Protein AF-A0A9X0A5W6-F1 (afdb_monomer_lite)

Foldseek 3Di:
DDDDPPVPDDPVRVVVCLVVVDDDDDDPPDDPVVVVLVSLCSDPDNVSRDDPVRVD

InterPro domains:
  IPR001245 Serine-threonine/tyrosine-protein kinase, catalytic domain [PF07714] (2-55)
  IPR011009 Protein kinase-like domain superfamily [SSF56112] (2-55)
  IPR050122 Receptor Tyrosine Kinase [PTHR24416] (1-53)

Secondary structure (DSSP, 8-state):
-PPPSSTTS-HHHHHHHHTTT--PPPPTT--HHHHHHHHHHT-SSGGGSPPGGG--

Sequence (56 aa):
MGGVPYPTLTNAELCKLLKTGYRMERPDMCCDEVYELMTECWSEEPCTRPSFHAVD

Organism: NCBI:txid174260

Structure (mmCIF, N/CA/C/O backbone):
data_AF-A0A9X0A5W6-F1
#
_entry.id   AF-A0A9X0A5W6-F1
#
loop_
_atom_site.group_PDB
_atom_site.id
_atom_site.type_symbol
_atom_site.label_atom_id
_atom_site.label_alt_id
_atom_site.label_comp_id
_atom_site.label_asym_id
_atom_site.label_entity_id
_atom_site.label_seq_id
_atom_site.pdbx_PDB_ins_code
_atom_site.Cartn_x
_atom_site.Cartn_y
_atom_site.Cartn_z
_atom_site.occupancy
_atom_site.B_iso_or_equiv
_atom_site.auth_seq_id
_atom_site.auth_comp_id
_atom_site.auth_asym_id
_atom_site.auth_atom_id
_atom_site.pdbx_PDB_model_num
ATOM 1 N N . MET A 1 1 ? 9.739 -11.335 -11.713 1.00 57.81 1 MET A N 1
ATOM 2 C CA . MET A 1 1 ? 10.475 -10.055 -11.577 1.00 57.81 1 MET A CA 1
ATOM 3 C C . MET A 1 1 ? 9.850 -9.274 -10.436 1.00 57.81 1 MET A C 1
ATOM 5 O O . MET A 1 1 ? 8.635 -9.317 -10.317 1.00 57.81 1 MET A O 1
ATOM 9 N N . GLY A 1 2 ? 10.653 -8.616 -9.598 1.00 81.62 2 GLY A N 1
ATOM 10 C CA . GLY A 1 2 ? 10.151 -7.700 -8.568 1.00 81.62 2 GLY A CA 1
ATOM 11 C C . GLY A 1 2 ? 10.004 -6.290 -9.139 1.00 81.62 2 GLY A C 1
ATOM 12 O O . GLY A 1 2 ? 10.924 -5.809 -9.797 1.00 81.62 2 GLY A O 1
ATOM 13 N N . GLY A 1 3 ? 8.848 -5.660 -8.927 1.00 85.88 3 GLY A N 1
ATOM 14 C CA . GLY A 1 3 ? 8.588 -4.268 -9.300 1.00 85.88 3 GLY A CA 1
ATOM 15 C C . GLY A 1 3 ? 8.812 -3.309 -8.131 1.00 85.88 3 GLY A C 1
ATOM 16 O O . GLY A 1 3 ? 8.801 -3.720 -6.971 1.00 85.88 3 GLY A O 1
ATOM 17 N N . VAL A 1 4 ? 8.998 -2.023 -8.436 1.00 91.25 4 VAL A N 1
ATOM 18 C CA . VAL A 1 4 ? 9.023 -0.962 -7.418 1.00 91.25 4 VAL A CA 1
ATOM 19 C C . VAL A 1 4 ? 7.580 -0.611 -7.040 1.00 91.25 4 VAL A C 1
ATOM 21 O O . VAL A 1 4 ? 6.795 -0.305 -7.940 1.00 91.25 4 VAL A O 1
ATOM 24 N N . PRO A 1 5 ? 7.204 -0.630 -5.748 1.00 93.12 5 PRO A N 1
ATOM 25 C CA . PRO A 1 5 ? 5.873 -0.214 -5.330 1.00 93.12 5 PRO A CA 1
ATOM 26 C C . PRO A 1 5 ? 5.609 1.264 -5.640 1.00 93.12 5 PRO A C 1
ATOM 28 O O . PRO A 1 5 ? 6.463 2.105 -5.375 1.00 93.12 5 PRO A O 1
ATOM 31 N N . TYR A 1 6 ? 4.413 1.579 -6.146 1.00 94.81 6 TYR A N 1
ATOM 32 C CA . TYR A 1 6 ? 3.940 2.942 -6.417 1.00 94.81 6 TYR A CA 1
ATOM 33 C C . TYR A 1 6 ? 4.947 3.799 -7.219 1.00 94.81 6 TYR A C 1
ATOM 35 O O . TYR A 1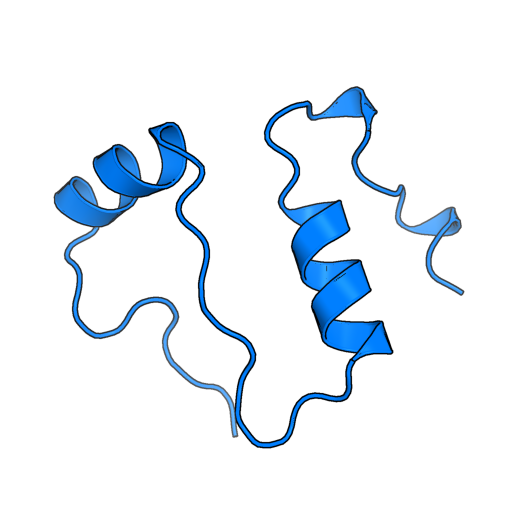 6 ? 5.332 4.877 -6.768 1.00 94.81 6 TYR A O 1
ATOM 43 N N . PRO A 1 7 ? 5.383 3.355 -8.415 1.00 93.75 7 PRO A N 1
ATOM 44 C CA . PRO A 1 7 ? 6.552 3.917 -9.104 1.00 93.75 7 PRO A CA 1
ATOM 45 C C . PRO A 1 7 ? 6.377 5.367 -9.586 1.00 93.75 7 PRO A C 1
ATOM 47 O O . PRO A 1 7 ? 7.350 6.008 -9.971 1.00 93.75 7 PRO A O 1
ATOM 50 N N . THR A 1 8 ? 5.148 5.884 -9.590 1.00 94.88 8 THR A N 1
ATOM 51 C CA . THR A 1 8 ? 4.800 7.231 -10.063 1.00 94.88 8 THR A CA 1
ATOM 52 C C . THR A 1 8 ? 4.645 8.255 -8.938 1.00 94.88 8 THR A C 1
ATOM 54 O O . THR A 1 8 ? 4.363 9.416 -9.225 1.00 94.88 8 THR A O 1
ATOM 57 N N . LEU A 1 9 ? 4.806 7.851 -7.673 1.00 96.62 9 LEU A N 1
ATOM 58 C CA . LEU A 1 9 ? 4.540 8.690 -6.504 1.00 96.62 9 LEU A CA 1
ATOM 59 C C . LEU A 1 9 ? 5.805 8.915 -5.678 1.00 96.62 9 LEU A C 1
ATOM 61 O O . LEU A 1 9 ? 6.589 7.997 -5.435 1.00 96.62 9 LEU A O 1
ATOM 65 N N . THR A 1 10 ? 5.973 10.131 -5.162 1.00 97.31 10 THR A N 1
ATOM 66 C CA . THR A 1 10 ? 6.960 10.387 -4.108 1.00 97.31 10 THR A CA 1
ATOM 67 C C . THR A 1 10 ? 6.474 9.841 -2.763 1.00 97.31 10 THR A C 1
ATOM 69 O O . THR A 1 10 ? 5.272 9.709 -2.521 1.00 97.31 10 THR A O 1
ATOM 72 N N . ASN A 1 11 ? 7.390 9.612 -1.815 1.00 96.00 11 ASN A N 1
ATOM 73 C CA . ASN A 1 11 ? 7.025 9.160 -0.464 1.00 96.00 11 ASN A CA 1
ATOM 74 C C . ASN A 1 11 ? 6.038 10.107 0.242 1.00 96.00 11 ASN A C 1
ATOM 76 O O . ASN A 1 11 ? 5.168 9.656 0.983 1.00 96.00 11 ASN A O 1
ATOM 80 N N . ALA A 1 12 ? 6.155 11.421 0.024 1.00 97.56 12 ALA A N 1
ATOM 81 C CA . ALA A 1 12 ? 5.276 12.404 0.655 1.00 97.56 12 ALA A CA 1
ATOM 82 C C . ALA A 1 12 ? 3.841 12.340 0.104 1.00 97.56 12 ALA A C 1
ATOM 84 O O . ALA A 1 12 ? 2.885 12.450 0.873 1.00 97.56 12 ALA A O 1
ATOM 85 N N . GLU A 1 13 ? 3.687 12.153 -1.207 1.00 97.94 13 GLU A N 1
ATOM 86 C CA . GLU A 1 13 ? 2.384 11.955 -1.854 1.00 97.94 13 GLU A CA 1
ATOM 87 C C . GLU A 1 13 ? 1.780 10.612 -1.452 1.00 97.94 13 GLU A C 1
ATOM 89 O O . GLU A 1 13 ? 0.621 10.559 -1.038 1.00 97.94 13 GLU A O 1
ATOM 94 N N . LEU A 1 14 ? 2.592 9.550 -1.470 1.00 97.31 14 LEU A N 1
ATOM 95 C CA . LEU A 1 14 ? 2.176 8.212 -1.068 1.00 97.31 14 LEU A CA 1
ATOM 96 C C . LEU A 1 14 ? 1.648 8.200 0.371 1.00 97.31 14 LEU A C 1
ATOM 98 O O . LEU A 1 14 ? 0.547 7.719 0.613 1.00 97.31 14 LEU A O 1
ATOM 102 N N . CYS A 1 15 ? 2.366 8.804 1.322 1.00 96.31 15 CYS A N 1
ATOM 103 C CA . CYS A 1 15 ? 1.916 8.906 2.713 1.00 96.31 15 CYS A CA 1
ATOM 104 C C . CYS A 1 15 ? 0.573 9.636 2.871 1.00 96.31 15 CYS A C 1
ATOM 106 O O . CYS A 1 15 ? -0.165 9.346 3.813 1.00 96.31 15 CYS A O 1
ATOM 108 N N . LYS A 1 16 ? 0.253 10.600 1.998 1.00 97.38 16 LYS A N 1
ATOM 109 C CA . LYS A 1 16 ? -1.053 11.278 2.012 1.00 97.38 16 LYS A CA 1
ATOM 110 C C . LYS A 1 16 ? -2.147 10.372 1.454 1.00 97.38 16 LYS A C 1
ATOM 112 O O . LYS A 1 16 ? -3.196 10.271 2.075 1.00 97.38 16 LYS A O 1
ATOM 117 N N . LEU A 1 17 ? -1.884 9.699 0.336 1.00 97.31 17 LEU A N 1
ATOM 118 C CA . LEU A 1 17 ? -2.837 8.807 -0.328 1.00 97.31 17 LEU A CA 1
ATOM 119 C C . LEU A 1 17 ? -3.143 7.555 0.502 1.00 97.31 17 LEU A C 1
ATOM 121 O O . LEU A 1 17 ? -4.303 7.180 0.641 1.00 97.31 17 LEU A O 1
ATOM 125 N N . LEU A 1 18 ? -2.137 6.938 1.128 1.00 96.00 18 LEU A N 1
ATOM 126 C CA . LEU A 1 18 ? -2.357 5.762 1.977 1.00 96.00 18 LEU A CA 1
ATOM 127 C C . LEU A 1 18 ? -3.353 6.056 3.110 1.00 96.00 18 LEU A C 1
ATOM 129 O O . LEU A 1 18 ? -4.181 5.208 3.414 1.00 96.00 18 LEU A O 1
ATOM 133 N N . LYS A 1 19 ? -3.337 7.275 3.670 1.00 94.19 19 LYS A N 1
ATOM 134 C CA . LYS A 1 19 ? -4.282 7.715 4.715 1.00 94.19 19 LYS A CA 1
ATOM 135 C C . LYS A 1 19 ? -5.718 7.907 4.222 1.00 94.19 19 LYS A C 1
ATOM 137 O O . LYS A 1 19 ? -6.616 8.032 5.047 1.00 94.19 19 LYS A O 1
ATOM 142 N N . THR A 1 20 ? -5.945 7.976 2.911 1.00 95.62 20 THR A N 1
ATOM 143 C CA . THR A 1 20 ? -7.294 8.033 2.329 1.00 95.62 20 THR A CA 1
ATOM 144 C C . THR A 1 20 ? -7.810 6.648 1.940 1.00 95.62 20 THR A C 1
ATOM 146 O O . THR A 1 20 ? -8.827 6.561 1.260 1.00 95.62 20 THR A O 1
ATOM 149 N N . GLY A 1 21 ? -7.096 5.575 2.300 1.00 94.25 21 GLY A N 1
ATOM 150 C CA . GLY A 1 21 ? -7.425 4.212 1.886 1.00 94.25 21 GLY A CA 1
ATOM 151 C C . GLY A 1 21 ? -6.921 3.833 0.493 1.00 94.25 21 GLY A C 1
ATOM 152 O O . GLY A 1 21 ? -7.213 2.734 0.031 1.00 94.25 21 GLY A O 1
ATOM 153 N N . TYR A 1 22 ? -6.153 4.692 -0.192 1.00 96.62 22 TYR A N 1
ATOM 154 C CA . TYR A 1 22 ? -5.579 4.326 -1.491 1.00 96.62 22 TYR A CA 1
ATOM 155 C C . TYR A 1 22 ? -4.624 3.141 -1.333 1.00 96.62 22 TYR A C 1
ATOM 157 O O . TYR A 1 22 ? -3.797 3.123 -0.416 1.00 96.62 22 TYR A O 1
ATOM 165 N N . ARG A 1 23 ? -4.715 2.173 -2.244 1.00 96.88 23 ARG A N 1
ATOM 166 C CA . ARG A 1 23 ? -3.823 1.015 -2.355 1.00 96.88 23 ARG A CA 1
ATOM 167 C C . ARG A 1 23 ? -3.538 0.738 -3.826 1.00 96.88 23 ARG A C 1
ATOM 169 O O . ARG A 1 23 ? -4.231 1.241 -4.705 1.00 96.88 23 ARG A O 1
ATOM 176 N N . MET A 1 24 ? -2.473 -0.011 -4.079 1.00 95.19 24 MET A N 1
ATOM 177 C CA . MET A 1 24 ? -2.076 -0.404 -5.426 1.00 95.19 24 MET A CA 1
ATOM 178 C C . MET A 1 24 ? -3.151 -1.283 -6.067 1.00 95.19 24 MET A C 1
ATOM 180 O O . MET A 1 24 ? -3.709 -2.143 -5.394 1.00 95.19 24 MET A O 1
ATOM 184 N N . GLU A 1 25 ? -3.395 -1.084 -7.360 1.00 94.69 25 GLU A N 1
ATOM 185 C CA . GLU A 1 25 ? -4.256 -1.961 -8.153 1.00 94.69 25 GLU A CA 1
ATOM 186 C C . GLU A 1 25 ? -3.651 -3.365 -8.304 1.00 94.69 25 GLU A C 1
ATOM 188 O O . GLU A 1 25 ? -2.443 -3.570 -8.146 1.00 94.69 25 GLU A O 1
ATOM 193 N N . ARG A 1 26 ? -4.496 -4.342 -8.643 1.00 94.56 26 ARG A N 1
ATOM 194 C CA . ARG A 1 26 ? -4.064 -5.720 -8.881 1.00 94.56 26 ARG A CA 1
ATOM 195 C C . ARG A 1 26 ? -3.076 -5.777 -10.056 1.00 94.56 26 ARG A C 1
ATOM 197 O O . ARG A 1 26 ? -3.431 -5.337 -11.147 1.00 94.56 26 ARG A O 1
ATOM 204 N N . PRO A 1 27 ? -1.878 -6.365 -9.888 1.00 92.50 27 PRO A N 1
ATOM 205 C CA . PRO A 1 27 ? -0.973 -6.605 -11.010 1.00 92.50 27 PRO A CA 1
ATOM 206 C C . PRO A 1 27 ? -1.584 -7.562 -12.048 1.00 92.50 27 PRO A C 1
ATOM 208 O O . PRO A 1 27 ? -2.264 -8.514 -11.674 1.00 92.50 27 PRO A O 1
ATOM 211 N N . ASP A 1 28 ? -1.264 -7.384 -13.334 1.00 90.44 28 ASP A N 1
ATOM 212 C CA . ASP A 1 28 ? -1.869 -8.137 -14.455 1.00 90.44 28 ASP A CA 1
ATOM 213 C C . ASP A 1 28 ? -1.804 -9.669 -14.324 1.00 90.44 28 ASP A C 1
ATOM 215 O O . ASP A 1 28 ? -2.694 -10.376 -14.786 1.00 90.44 28 ASP A O 1
ATOM 219 N N . MET A 1 29 ? -0.749 -10.188 -13.694 1.00 90.12 29 MET A N 1
ATOM 220 C CA . MET A 1 29 ? -0.496 -11.628 -13.539 1.00 90.12 29 MET A CA 1
ATOM 221 C C . MET A 1 29 ? -0.725 -12.122 -12.104 1.00 90.12 29 MET A C 1
ATOM 223 O O . MET A 1 29 ? -0.261 -13.202 -11.741 1.00 90.12 29 MET A O 1
ATOM 227 N N . CYS A 1 30 ? -1.380 -11.317 -11.268 1.00 93.00 30 CYS A N 1
ATOM 228 C CA . CYS A 1 30 ? -1.752 -11.708 -9.916 1.00 93.00 30 CYS A CA 1
ATOM 229 C C . CYS A 1 30 ? -3.132 -12.367 -9.939 1.00 93.00 30 CYS A C 1
ATOM 231 O O . CYS A 1 30 ? -4.075 -11.783 -10.474 1.00 93.00 30 CYS A O 1
ATOM 233 N N . CYS A 1 31 ? -3.256 -13.561 -9.352 1.00 95.88 31 CYS A N 1
ATOM 234 C CA . CYS A 1 31 ? -4.567 -14.171 -9.154 1.00 95.88 31 CYS A CA 1
ATOM 235 C C . CYS A 1 31 ? -5.371 -13.410 -8.094 1.00 95.88 31 CYS A C 1
ATOM 237 O O . CYS A 1 31 ? -4.811 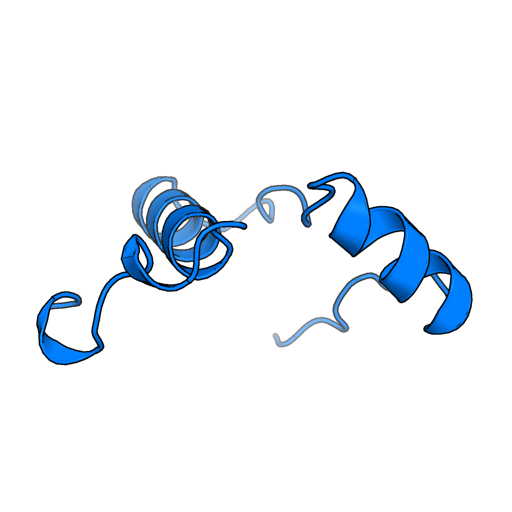-12.646 -7.295 1.00 95.88 31 CYS A O 1
ATOM 239 N N . ASP A 1 32 ? -6.685 -13.612 -8.122 1.00 95.75 32 ASP A N 1
ATOM 240 C CA . ASP A 1 32 ? -7.619 -12.893 -7.263 1.00 95.75 32 ASP A CA 1
ATOM 241 C C . ASP A 1 32 ? -7.386 -13.232 -5.793 1.00 95.75 32 ASP A C 1
ATOM 243 O O . ASP A 1 32 ? -7.306 -12.319 -4.982 1.00 95.75 32 ASP A O 1
ATOM 247 N N . GLU A 1 33 ? -7.117 -14.497 -5.465 1.00 95.62 33 GLU A N 1
ATOM 248 C CA . GLU A 1 33 ? -6.906 -14.951 -4.085 1.00 95.62 33 GLU A CA 1
ATOM 249 C C . GLU A 1 33 ? -5.692 -14.271 -3.437 1.00 95.62 33 GLU A C 1
ATOM 251 O O . GLU A 1 33 ? -5.719 -13.863 -2.276 1.00 95.62 33 GLU A O 1
ATOM 256 N N . VAL A 1 34 ? -4.610 -14.100 -4.202 1.00 95.50 34 VAL A N 1
ATOM 257 C CA . VAL A 1 34 ? -3.403 -13.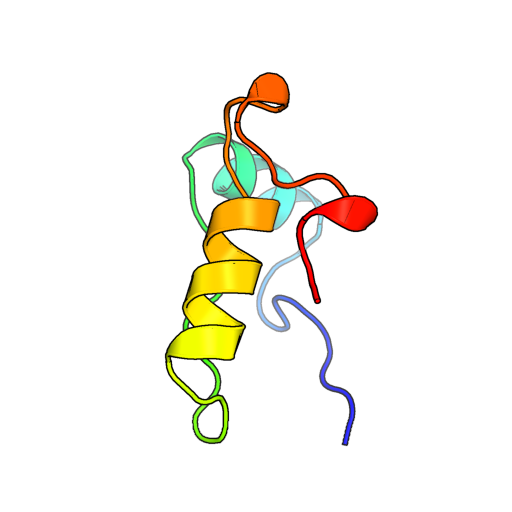424 -3.711 1.00 95.50 34 VAL A CA 1
ATOM 258 C C . VAL A 1 34 ? -3.649 -11.926 -3.552 1.00 95.50 34 VAL A C 1
ATOM 260 O O . VAL A 1 34 ? -3.164 -11.326 -2.593 1.00 95.50 34 VAL A O 1
ATOM 263 N N . TYR A 1 35 ? -4.394 -11.306 -4.467 1.00 96.75 35 TYR A N 1
ATOM 264 C CA . TYR A 1 35 ? -4.711 -9.886 -4.359 1.00 96.75 35 TYR A CA 1
ATOM 265 C C . TYR A 1 35 ? -5.694 -9.598 -3.220 1.00 96.75 35 TYR A C 1
ATOM 267 O O . TYR A 1 35 ? -5.498 -8.634 -2.485 1.00 96.75 35 TYR A O 1
ATOM 275 N N . GLU A 1 36 ? -6.694 -10.453 -3.018 1.00 96.50 36 GLU A N 1
ATOM 276 C CA . GLU A 1 36 ? -7.598 -10.404 -1.868 1.00 96.50 36 GLU A CA 1
ATOM 277 C C . GLU A 1 36 ? -6.796 -10.455 -0.565 1.00 96.50 36 GLU A C 1
ATOM 279 O O . GLU A 1 36 ? -6.882 -9.521 0.236 1.00 96.50 36 GLU A O 1
ATOM 284 N N . LEU A 1 37 ? -5.889 -11.427 -0.422 1.00 96.50 37 LEU A N 1
ATOM 285 C CA . LEU A 1 37 ? -4.983 -11.504 0.725 1.00 96.50 37 LEU A CA 1
ATOM 286 C C . LEU A 1 37 ? -4.137 -10.228 0.901 1.00 96.50 37 LEU A C 1
ATOM 288 O O . LEU A 1 37 ? -3.964 -9.742 2.023 1.00 96.50 37 LEU A O 1
ATOM 292 N N . MET A 1 38 ? -3.606 -9.653 -0.187 1.00 96.62 38 MET A N 1
ATOM 293 C CA . MET A 1 38 ? -2.886 -8.373 -0.119 1.00 96.62 38 MET A CA 1
ATOM 294 C C . MET A 1 38 ? -3.785 -7.263 0.437 1.00 96.62 38 MET A C 1
ATOM 296 O O . MET A 1 38 ? -3.356 -6.521 1.323 1.00 96.62 38 MET A O 1
ATOM 300 N N . THR A 1 39 ? -5.030 -7.160 -0.034 1.00 96.38 39 THR A N 1
ATOM 301 C CA . THR A 1 39 ? -5.975 -6.141 0.443 1.00 96.38 39 THR A CA 1
ATOM 302 C C . THR A 1 39 ? -6.370 -6.335 1.907 1.00 96.38 39 THR A C 1
ATOM 304 O O . THR A 1 39 ? -6.439 -5.349 2.643 1.00 96.38 39 THR A O 1
ATOM 307 N N . GLU A 1 40 ? -6.519 -7.578 2.371 1.00 96.88 40 GLU A N 1
ATOM 308 C CA . GLU A 1 40 ? -6.740 -7.900 3.786 1.00 96.88 40 GLU A CA 1
ATOM 309 C C . GLU A 1 40 ? -5.549 -7.469 4.653 1.00 96.88 40 GLU A C 1
ATOM 311 O O . GLU A 1 40 ? -5.714 -6.788 5.671 1.00 96.88 40 GLU A O 1
ATOM 316 N N . CYS A 1 41 ? -4.322 -7.776 4.214 1.00 97.06 41 CYS A N 1
ATOM 317 C CA . CYS A 1 41 ? -3.090 -7.328 4.872 1.00 97.06 41 CYS A CA 1
ATOM 318 C C 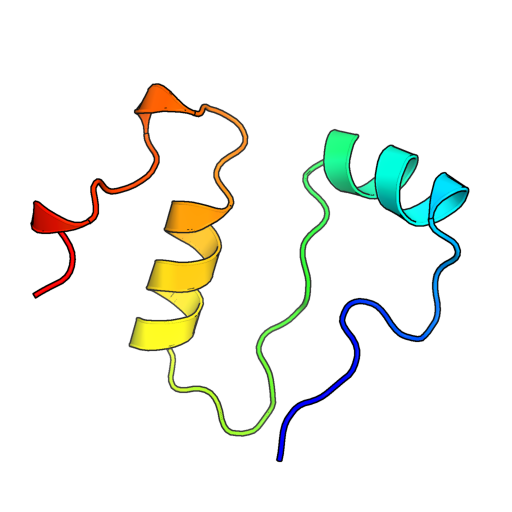. CYS A 1 41 ? -2.971 -5.796 4.925 1.00 97.06 41 CYS A C 1
ATOM 320 O O . CYS A 1 41 ? -2.298 -5.239 5.797 1.00 97.06 41 CYS A O 1
ATOM 322 N N . TRP A 1 42 ? -3.610 -5.104 3.986 1.00 96.75 42 TRP A N 1
ATOM 323 C CA . TRP A 1 42 ? -3.583 -3.654 3.835 1.00 96.75 42 TRP A CA 1
ATOM 32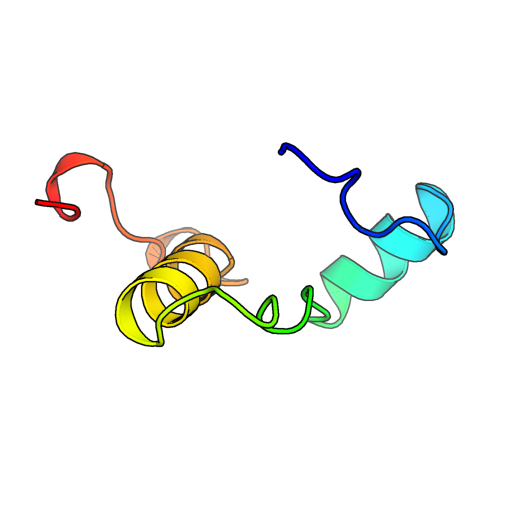4 C C . TRP A 1 42 ? -4.743 -2.921 4.512 1.00 96.75 42 TRP A C 1
ATOM 326 O O . TRP A 1 42 ? -4.827 -1.697 4.353 1.00 96.75 42 TRP A O 1
ATOM 336 N N . SER A 1 43 ? -5.578 -3.620 5.290 1.00 95.62 43 SER A N 1
ATOM 337 C CA . SER A 1 43 ? -6.684 -3.022 6.044 1.00 95.62 43 SER A CA 1
ATOM 338 C C . SER A 1 43 ? -6.249 -1.799 6.863 1.00 95.62 43 SER A C 1
ATOM 340 O O . SER A 1 43 ? -5.205 -1.804 7.531 1.00 95.62 43 SER A O 1
ATOM 342 N N . GLU A 1 44 ? -7.071 -0.747 6.828 1.00 94.31 44 GLU A N 1
ATOM 343 C CA . GLU A 1 44 ? -6.894 0.454 7.653 1.00 94.31 44 GLU A CA 1
ATOM 344 C C . GLU A 1 44 ? -6.962 0.126 9.146 1.00 94.31 44 GLU A C 1
ATOM 346 O O . GLU A 1 44 ? -6.182 0.669 9.924 1.00 94.31 44 GLU A O 1
ATOM 351 N N . GLU A 1 45 ? -7.835 -0.808 9.530 1.00 94.88 45 GLU A N 1
ATOM 352 C CA . GLU A 1 45 ? -7.977 -1.277 10.904 1.00 94.88 45 GLU A CA 1
ATOM 353 C C . GLU A 1 45 ? -6.955 -2.397 11.173 1.00 94.88 45 GLU A C 1
ATOM 355 O O . GLU A 1 45 ? -7.095 -3.499 10.634 1.00 94.88 45 GLU A O 1
ATOM 360 N N . PRO A 1 46 ? -5.901 -2.168 11.981 1.00 95.06 46 PRO A N 1
ATOM 361 C CA . PRO A 1 46 ? -4.831 -3.148 12.140 1.00 95.06 46 PRO A CA 1
ATOM 362 C C . PRO A 1 46 ? -5.292 -4.469 12.754 1.00 95.06 46 PRO A C 1
ATOM 364 O O . PRO A 1 46 ? -4.697 -5.502 12.456 1.00 95.06 46 PRO A O 1
ATOM 367 N N . CYS A 1 47 ? -6.337 -4.455 13.590 1.00 96.06 47 CYS A N 1
ATOM 368 C CA . CYS A 1 47 ? -6.836 -5.672 14.231 1.00 96.06 47 CYS A CA 1
ATOM 369 C C . CYS A 1 47 ? -7.621 -6.598 13.290 1.00 96.06 47 CYS A C 1
ATOM 371 O O . CYS A 1 47 ? -7.831 -7.755 13.645 1.00 96.06 47 CYS A O 1
ATOM 373 N N . THR A 1 48 ? -8.022 -6.129 12.103 1.00 95.56 48 THR A N 1
ATOM 374 C CA . THR A 1 48 ? -8.682 -6.974 11.094 1.00 95.56 48 THR A CA 1
ATOM 375 C C . THR A 1 48 ? -7.706 -7.589 10.096 1.00 95.56 48 THR A C 1
ATOM 377 O O . THR A 1 48 ? -8.117 -8.407 9.278 1.00 95.56 48 THR A O 1
ATOM 380 N N . ARG A 1 49 ? -6.419 -7.223 10.151 1.00 97.38 49 ARG A N 1
ATOM 381 C CA . ARG A 1 49 ? -5.396 -7.818 9.285 1.00 97.38 49 ARG A CA 1
ATOM 382 C C . ARG A 1 49 ? -5.167 -9.278 9.684 1.00 97.38 49 ARG A C 1
ATOM 384 O O . ARG A 1 49 ? -5.087 -9.566 10.883 1.00 97.38 49 ARG A O 1
ATOM 391 N N . PRO A 1 50 ? -5.008 -10.193 8.717 1.00 97.00 50 PRO A N 1
ATOM 392 C CA . PRO A 1 50 ? -4.731 -11.585 9.019 1.00 97.00 50 PRO A CA 1
ATOM 393 C C . PRO A 1 50 ? -3.393 -11.711 9.749 1.00 97.00 50 PRO A C 1
ATOM 395 O O . PRO A 1 50 ? -2.420 -11.007 9.467 1.00 97.00 50 PRO A O 1
ATOM 398 N N . SER A 1 51 ? -3.338 -12.630 10.711 1.00 95.81 51 SER A N 1
ATOM 399 C CA . SER A 1 51 ? -2.060 -13.044 11.286 1.00 95.81 51 SER A CA 1
ATOM 400 C C . SER A 1 51 ? -1.327 -13.957 10.306 1.00 95.81 51 SER A C 1
ATOM 402 O O . SER A 1 51 ? -1.963 -14.641 9.510 1.00 95.81 51 SER A O 1
ATOM 404 N N . PHE A 1 52 ? -0.006 -14.072 10.429 1.00 93.94 52 PHE A N 1
ATOM 405 C CA . PHE A 1 52 ? 0.758 -15.020 9.612 1.00 93.94 52 PHE A CA 1
ATOM 406 C C . PHE A 1 52 ? 0.315 -16.483 9.774 1.00 93.94 52 PHE A C 1
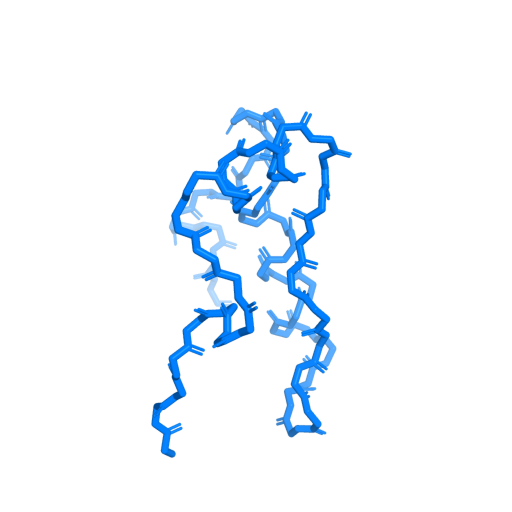ATOM 408 O O . PHE A 1 52 ? 0.495 -17.254 8.848 1.00 93.94 52 PHE A O 1
ATOM 415 N N . HIS A 1 53 ? -0.292 -16.864 10.905 1.00 92.62 53 HIS A N 1
ATOM 416 C CA . HIS A 1 53 ? -0.830 -18.219 11.102 1.00 92.62 53 HIS A CA 1
ATOM 417 C C . HIS A 1 53 ? -2.171 -18.452 10.392 1.00 92.62 53 HIS A C 1
ATOM 419 O O . HIS A 1 53 ? -2.637 -19.580 10.348 1.00 92.62 53 HIS A O 1
ATOM 425 N N . ALA A 1 54 ? -2.831 -17.393 9.915 1.00 83.38 54 ALA A N 1
ATOM 426 C CA . ALA A 1 54 ? -4.100 -17.488 9.193 1.00 83.38 54 ALA A CA 1
ATOM 427 C C . ALA A 1 54 ? -3.905 -17.573 7.669 1.00 83.38 54 ALA A C 1
ATOM 429 O O . ALA A 1 54 ? -4.884 -17.694 6.940 1.00 83.38 54 ALA A O 1
ATOM 430 N N . VAL A 1 55 ? -2.657 -17.474 7.203 1.00 77.62 55 VAL A N 1
ATOM 431 C CA . VAL A 1 55 ? -2.269 -17.569 5.796 1.00 77.62 55 VAL A CA 1
ATOM 432 C C . VAL A 1 55 ? -1.598 -18.931 5.612 1.00 77.62 55 VAL A C 1
ATOM 434 O O . VAL A 1 55 ? -0.387 -19.037 5.795 1.00 77.62 55 VAL A O 1
ATOM 437 N N . ASP A 1 56 ? -2.399 -19.960 5.331 1.00 58.16 56 ASP A N 1
ATOM 438 C CA . ASP A 1 56 ? -1.952 -21.329 5.013 1.00 58.16 56 ASP A CA 1
ATOM 439 C C . ASP A 1 56 ? -2.152 -21.633 3.520 1.00 58.16 56 ASP A C 1
ATOM 441 O O . ASP A 1 56 ? -3.297 -21.475 3.032 1.00 58.16 56 ASP A O 1
#

pLDDT: mean 93.12, std 7.8, range [57.81, 97.94]

Radius of gyration: 12.75 Å; chains: 1; bounding box: 19×34×29 Å